Protein AF-A0A225WBT6-F1 (afdb_monomer_lite)

Sequence (76 aa):
MTTKRAEVLLGILTLARKGLLAHVKVVKLESEITEAWLLNDAKALAIIAQGVEPQHQTKIRSAVRAMEAWNTLREY

Organism: NCBI:txid4795

Foldseek 3Di:
DDDVVVVQLVVLCVVVPDVLVVLLPDDDDPVPDDPVSLVVQVVSLVSNLVSDDPVCNVQCPPPSGSNVSVVSVVVD

InterPro domains:
  IPR061502 Copia/RE1/RE2-like, N-terminal domain [PF14223] (14-75)

Structure (mmCIF, N/CA/C/O backbone):
data_AF-A0A225WBT6-F1
#
_entry.id   AF-A0A225WBT6-F1
#
loop_
_atom_site.group_PDB
_atom_site.id
_atom_site.type_symbol
_atom_site.label_atom_id
_atom_site.label_alt_id
_atom_site.label_comp_id
_atom_site.label_asym_id
_atom_site.label_entity_id
_atom_site.label_seq_id
_atom_site.pdbx_PDB_ins_code
_atom_site.Cartn_x
_atom_site.Cartn_y
_atom_site.Cartn_z
_atom_site.occupancy
_atom_site.B_iso_or_equiv
_atom_site.auth_seq_id
_atom_site.auth_comp_id
_atom_site.auth_asym_id
_atom_site.auth_atom_id
_atom_site.pdbx_PDB_model_num
ATOM 1 N N . MET A 1 1 ? -24.237 -5.978 13.031 1.00 42.41 1 MET A N 1
ATOM 2 C CA . MET A 1 1 ? -23.156 -5.334 13.809 1.00 42.41 1 MET A CA 1
ATOM 3 C C . MET A 1 1 ? -21.866 -5.963 13.291 1.00 42.41 1 MET A C 1
ATOM 5 O O . MET A 1 1 ? -21.718 -7.149 13.501 1.00 42.41 1 MET A O 1
ATOM 9 N N . THR A 1 2 ? -21.019 -5.369 12.447 1.00 41.69 2 THR A N 1
ATOM 10 C CA . THR A 1 2 ? -20.722 -3.974 12.057 1.00 41.69 2 THR A CA 1
ATOM 11 C C . THR A 1 2 ? -20.239 -3.940 10.590 1.00 41.69 2 THR A C 1
ATOM 13 O O . THR A 1 2 ? -19.059 -4.131 10.331 1.00 41.69 2 THR A O 1
ATOM 16 N N . THR A 1 3 ? -21.126 -3.700 9.616 1.00 45.53 3 THR A N 1
ATOM 17 C CA . THR A 1 3 ? -20.787 -3.856 8.176 1.00 45.53 3 THR A CA 1
ATOM 18 C C . THR A 1 3 ? -20.643 -2.543 7.400 1.00 45.53 3 THR A C 1
ATOM 20 O O . THR A 1 3 ? -20.188 -2.557 6.269 1.00 45.53 3 THR A O 1
ATOM 23 N N . LYS A 1 4 ? -20.961 -1.384 7.991 1.00 44.59 4 LYS A N 1
ATOM 24 C CA . LYS A 1 4 ? -20.909 -0.098 7.265 1.00 44.59 4 LYS A CA 1
ATOM 25 C C . LYS A 1 4 ? -19.524 0.564 7.220 1.00 44.59 4 LYS A C 1
ATOM 27 O O . LYS A 1 4 ? -19.306 1.438 6.396 1.00 44.59 4 LYS A O 1
ATOM 32 N N . ARG A 1 5 ? -18.584 0.180 8.092 1.00 44.09 5 ARG A N 1
ATOM 33 C CA . ARG A 1 5 ? -17.244 0.809 8.175 1.00 44.09 5 ARG A CA 1
ATOM 34 C C . ARG A 1 5 ? -16.204 0.129 7.284 1.00 44.09 5 ARG A C 1
ATOM 36 O O . ARG A 1 5 ? -15.439 0.812 6.609 1.00 44.09 5 ARG A O 1
ATOM 43 N N . ALA A 1 6 ? -16.282 -1.199 7.160 1.00 42.34 6 ALA A N 1
ATOM 44 C CA . ALA A 1 6 ? -15.554 -1.946 6.134 1.00 42.34 6 ALA A CA 1
ATOM 45 C C . ALA A 1 6 ? -15.930 -1.476 4.716 1.00 42.34 6 ALA A C 1
ATOM 47 O O . ALA A 1 6 ? -15.069 -1.425 3.848 1.00 42.34 6 ALA A O 1
ATOM 48 N N . GLU A 1 7 ? -17.181 -1.050 4.499 1.00 41.09 7 GLU A N 1
ATOM 49 C CA . GLU A 1 7 ? -17.659 -0.453 3.244 1.00 41.09 7 GLU A CA 1
ATOM 50 C C . GLU A 1 7 ? -17.100 0.949 2.966 1.00 41.09 7 GLU A C 1
ATOM 52 O O . GLU A 1 7 ? -16.969 1.304 1.801 1.00 41.09 7 GLU A O 1
ATOM 57 N N . VAL A 1 8 ? -16.726 1.736 3.982 1.00 47.38 8 VAL A N 1
ATOM 58 C CA . VAL A 1 8 ? -16.107 3.066 3.792 1.00 47.38 8 VAL A CA 1
ATOM 59 C C . VAL A 1 8 ? -14.619 2.927 3.459 1.00 47.38 8 VAL A C 1
ATOM 61 O O . VAL A 1 8 ? -14.145 3.567 2.518 1.00 47.38 8 VAL A O 1
ATOM 64 N N . LEU A 1 9 ? -13.914 2.009 4.136 1.00 48.84 9 LEU A N 1
ATOM 65 C CA . LEU A 1 9 ? -12.560 1.579 3.754 1.00 48.84 9 LEU A CA 1
ATOM 66 C C . LEU A 1 9 ? -12.554 0.930 2.362 1.00 48.84 9 LEU A C 1
ATOM 68 O O . LEU A 1 9 ? -11.659 1.186 1.556 1.00 48.84 9 LEU A O 1
ATOM 72 N N . LEU A 1 10 ? -13.590 0.146 2.028 1.00 49.53 10 LEU A N 1
ATOM 73 C CA . LEU A 1 10 ? -13.829 -0.289 0.657 1.00 49.53 10 LEU A CA 1
ATOM 74 C C . LEU A 1 10 ? -14.082 0.924 -0.243 1.00 49.53 10 LEU A C 1
ATOM 76 O O . LEU A 1 10 ? -13.457 0.988 -1.283 1.00 49.53 10 LEU A O 1
ATOM 80 N N . GLY A 1 11 ? -14.942 1.871 0.120 1.00 47.84 11 GLY A N 1
ATOM 81 C CA . GLY A 1 11 ? -15.440 2.954 -0.732 1.00 47.84 11 GLY A CA 1
ATOM 82 C C . GLY A 1 11 ? -14.358 3.904 -1.240 1.00 47.84 11 GLY A C 1
ATOM 83 O O . GLY A 1 11 ? -14.312 4.178 -2.440 1.00 47.84 11 GLY A O 1
ATOM 84 N N . ILE A 1 12 ? -13.436 4.329 -0.369 1.00 51.00 12 ILE A N 1
ATOM 85 C CA . ILE A 1 12 ? -12.288 5.170 -0.760 1.00 51.00 12 ILE A CA 1
ATOM 86 C C . ILE A 1 12 ? -11.344 4.382 -1.677 1.00 51.00 12 ILE A C 1
ATOM 88 O O . ILE A 1 12 ? -10.893 4.886 -2.707 1.00 51.00 12 ILE A O 1
ATOM 92 N N . LEU A 1 13 ? -11.124 3.098 -1.376 1.00 52.69 13 LEU A N 1
ATOM 93 C CA . LEU A 1 13 ? -10.334 2.226 -2.235 1.00 52.69 13 LEU A CA 1
ATOM 94 C C . LEU A 1 13 ? -11.057 1.909 -3.561 1.00 52.69 13 LEU A C 1
ATOM 96 O O . LEU A 1 13 ? -10.382 1.739 -4.566 1.00 52.69 13 LEU A O 1
ATOM 100 N N . THR A 1 14 ? -12.401 1.869 -3.610 1.00 49.12 14 THR A N 1
ATOM 101 C CA . THR A 1 14 ? -13.216 1.547 -4.807 1.00 49.12 14 THR A CA 1
ATOM 102 C C . THR A 1 14 ? -13.036 2.557 -5.924 1.00 49.12 14 THR A C 1
ATOM 104 O O . THR A 1 14 ? -13.032 2.166 -7.090 1.00 49.12 14 THR A O 1
ATOM 107 N N . LEU A 1 15 ? -12.815 3.824 -5.588 1.00 46.72 15 LEU A N 1
ATOM 108 C CA . LEU A 1 15 ? -12.616 4.873 -6.584 1.00 46.72 15 LEU A CA 1
ATOM 109 C C . LEU A 1 15 ? -11.174 4.918 -7.118 1.00 46.72 15 LEU A C 1
ATOM 111 O O . LEU A 1 15 ? -10.976 5.180 -8.300 1.00 46.72 15 LEU A O 1
ATOM 115 N N . ALA A 1 16 ? -10.170 4.544 -6.317 1.00 55.03 16 ALA A N 1
ATOM 116 C CA . ALA A 1 16 ? -8.766 4.464 -6.751 1.00 55.03 16 ALA A CA 1
ATOM 117 C C . ALA A 1 16 ? -8.371 3.098 -7.384 1.00 55.03 16 ALA A C 1
ATOM 119 O O . ALA A 1 16 ? -7.207 2.866 -7.727 1.00 55.03 16 ALA A O 1
ATOM 120 N N . ARG A 1 17 ? -9.320 2.152 -7.513 1.00 57.50 17 ARG A N 1
ATOM 121 C CA . ARG A 1 17 ? -9.051 0.709 -7.332 1.00 57.50 17 ARG A CA 1
ATOM 122 C C . ARG A 1 17 ? -8.318 -0.038 -8.440 1.00 57.50 17 ARG A C 1
ATOM 124 O O . ARG A 1 17 ? -7.619 -0.981 -8.098 1.00 57.50 17 ARG A O 1
ATOM 131 N N . LYS A 1 18 ? -8.442 0.269 -9.737 1.00 60.12 18 LYS A N 1
ATOM 132 C CA . LYS A 1 18 ? -7.851 -0.647 -10.746 1.00 60.12 18 LYS A CA 1
ATOM 133 C C . LYS A 1 18 ? -6.319 -0.620 -10.744 1.00 60.12 18 LYS A C 1
ATOM 135 O O . LYS A 1 18 ? -5.705 -1.677 -10.637 1.00 60.12 18 LYS A O 1
ATOM 140 N N . GLY A 1 19 ? -5.712 0.565 -10.803 1.00 66.94 19 GLY A N 1
ATOM 141 C CA . GLY A 1 19 ? -4.251 0.705 -10.809 1.00 66.94 19 GLY A CA 1
ATOM 142 C C . GLY A 1 19 ? -3.618 0.375 -9.456 1.00 66.94 19 GLY A C 1
ATOM 143 O O . GLY A 1 19 ? -2.643 -0.369 -9.398 1.00 66.94 19 GLY A O 1
ATOM 144 N N . LEU A 1 20 ? -4.214 0.860 -8.361 1.00 73.56 20 LEU A N 1
ATOM 145 C CA . LEU A 1 20 ? -3.682 0.645 -7.015 1.00 73.56 20 LEU A CA 1
ATOM 146 C C . LEU A 1 20 ? -3.790 -0.820 -6.580 1.00 73.56 20 LEU A C 1
ATOM 148 O O . LEU A 1 20 ? -2.826 -1.372 -6.065 1.00 73.56 20 LEU A O 1
ATOM 152 N N . LEU A 1 21 ? -4.929 -1.479 -6.821 1.00 71.06 21 LEU A N 1
ATOM 153 C CA . LEU A 1 21 ? -5.088 -2.892 -6.468 1.00 71.06 21 LEU A CA 1
ATOM 154 C C . LEU A 1 21 ? -4.194 -3.791 -7.325 1.00 71.06 21 LEU A C 1
ATOM 156 O O . LEU A 1 21 ? -3.705 -4.795 -6.818 1.00 71.06 21 LEU A O 1
ATOM 160 N N . ALA A 1 22 ? -3.979 -3.441 -8.598 1.00 74.00 22 ALA A N 1
ATOM 161 C CA . ALA A 1 22 ? -3.006 -4.132 -9.435 1.00 74.00 22 ALA A CA 1
ATOM 162 C C . ALA A 1 22 ? -1.596 -3.983 -8.849 1.00 74.00 22 ALA A C 1
ATOM 164 O O . ALA A 1 22 ? -0.934 -4.988 -8.632 1.00 74.00 22 ALA A O 1
ATOM 165 N N . HIS A 1 23 ? -1.177 -2.763 -8.497 1.00 80.44 23 HIS A N 1
ATOM 166 C CA . HIS A 1 23 ? 0.141 -2.506 -7.905 1.00 80.44 23 HIS A CA 1
ATOM 167 C C . HIS A 1 23 ? 0.345 -3.232 -6.567 1.00 80.44 23 HIS A C 1
ATOM 169 O O . HIS A 1 23 ? 1.346 -3.912 -6.385 1.00 80.44 23 HIS A O 1
ATOM 175 N N . VAL A 1 24 ? -0.636 -3.161 -5.663 1.00 74.81 24 VAL A N 1
ATOM 176 C CA . VAL A 1 24 ? -0.587 -3.786 -4.328 1.00 74.81 24 VAL A CA 1
ATOM 177 C C . VAL A 1 24 ? -0.584 -5.316 -4.392 1.00 74.81 24 VAL A C 1
ATOM 179 O O . VAL A 1 24 ? -0.054 -5.954 -3.491 1.00 74.81 24 VAL A O 1
ATOM 182 N N . LYS A 1 25 ? -1.173 -5.927 -5.430 1.00 70.44 25 LYS A N 1
ATOM 183 C CA . LYS A 1 25 ? -1.194 -7.391 -5.610 1.00 70.44 25 LYS A CA 1
ATOM 184 C C . LYS A 1 25 ? 0.023 -7.941 -6.349 1.00 70.44 25 LYS A C 1
ATOM 186 O O . LYS A 1 25 ? 0.204 -9.157 -6.372 1.00 70.44 25 LYS A O 1
ATOM 191 N N . VAL A 1 26 ? 0.826 -7.088 -6.977 1.00 74.81 26 VAL A N 1
ATOM 192 C CA . VAL A 1 26 ? 2.013 -7.526 -7.711 1.00 74.81 26 VAL A CA 1
ATOM 193 C C . VAL A 1 26 ? 3.095 -7.919 -6.707 1.00 74.81 26 VAL A C 1
ATOM 195 O O . VAL A 1 26 ? 3.710 -7.071 -6.066 1.00 74.81 26 VAL A O 1
ATOM 198 N N . VAL A 1 27 ? 3.335 -9.226 -6.588 1.00 64.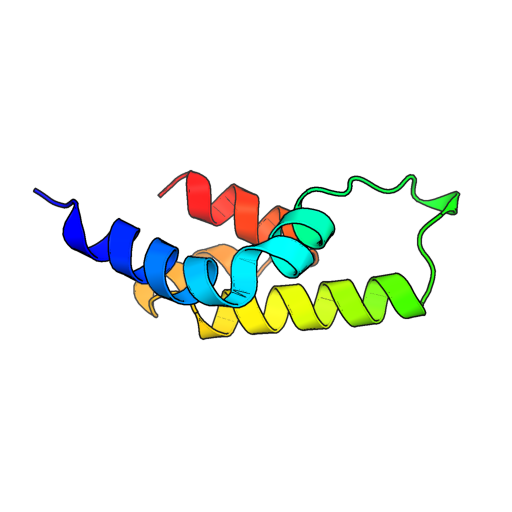69 27 VAL A N 1
ATOM 199 C CA . VAL A 1 27 ? 4.534 -9.771 -5.942 1.00 64.69 27 VAL A CA 1
ATOM 200 C C . VAL A 1 27 ? 5.643 -9.748 -6.991 1.00 64.69 27 VAL A C 1
ATOM 202 O O . VAL A 1 27 ? 5.619 -10.528 -7.941 1.00 64.69 27 VAL A O 1
ATOM 205 N N . LYS A 1 28 ? 6.579 -8.807 -6.863 1.00 66.19 28 LYS A N 1
ATOM 206 C CA . LYS A 1 28 ? 7.779 -8.734 -7.704 1.00 66.19 28 LYS A CA 1
ATOM 207 C C . LYS A 1 28 ? 8.894 -9.579 -7.091 1.00 66.19 28 LYS A C 1
ATOM 209 O O . LYS A 1 28 ? 9.094 -9.531 -5.881 1.00 66.19 28 LYS A O 1
ATOM 214 N N . LEU A 1 29 ? 9.634 -10.313 -7.926 1.00 68.69 29 LEU A N 1
ATOM 215 C CA . LEU A 1 29 ? 10.937 -10.864 -7.541 1.00 68.69 29 LEU A CA 1
ATOM 216 C C . LEU A 1 29 ? 11.859 -9.710 -7.131 1.00 68.69 29 LEU A C 1
ATOM 218 O O . LEU A 1 29 ? 11.834 -8.658 -7.769 1.00 68.69 29 LEU A O 1
ATOM 222 N N . GLU A 1 30 ? 12.680 -9.898 -6.096 1.00 63.72 30 GLU A N 1
ATOM 223 C CA . GLU A 1 30 ? 13.570 -8.841 -5.585 1.00 63.72 30 GLU A CA 1
ATOM 224 C C . GLU A 1 30 ? 14.494 -8.276 -6.676 1.00 63.72 30 GLU A C 1
ATOM 226 O O . GLU A 1 30 ? 14.740 -7.074 -6.718 1.00 63.72 30 GLU A O 1
ATOM 231 N N . SER A 1 31 ? 14.911 -9.116 -7.628 1.00 69.56 31 SER A N 1
ATOM 232 C CA . SER A 1 31 ? 15.716 -8.733 -8.794 1.00 69.56 31 SER A CA 1
ATOM 233 C C . SER A 1 31 ? 14.994 -7.836 -9.810 1.00 69.56 31 SER A C 1
ATOM 235 O O . SER A 1 31 ? 15.636 -7.280 -10.696 1.00 69.56 31 SER A O 1
ATOM 237 N N . GLU A 1 32 ? 13.670 -7.697 -9.719 1.00 74.06 32 GLU A N 1
ATOM 238 C CA . GLU A 1 32 ? 12.841 -6.871 -10.610 1.00 74.06 32 GLU A CA 1
ATOM 239 C C . GLU A 1 32 ? 12.310 -5.595 -9.940 1.00 74.06 32 GLU A C 1
ATOM 241 O O . GLU A 1 32 ? 11.538 -4.836 -10.546 1.00 74.06 32 GLU A O 1
ATOM 246 N N . ILE A 1 33 ? 12.681 -5.367 -8.679 1.00 81.56 33 ILE A N 1
ATOM 247 C CA . ILE A 1 33 ? 12.321 -4.168 -7.931 1.00 81.56 33 ILE A CA 1
ATOM 248 C C . ILE A 1 33 ? 13.183 -3.013 -8.440 1.00 81.56 33 ILE A C 1
ATOM 250 O O . ILE A 1 33 ? 14.371 -2.915 -8.150 1.00 81.56 33 ILE A O 1
ATOM 254 N N . THR A 1 34 ? 12.568 -2.116 -9.205 1.00 88.75 34 THR A N 1
ATOM 255 C CA . THR A 1 34 ? 13.208 -0.874 -9.651 1.00 88.75 34 THR A CA 1
ATOM 256 C C . THR A 1 34 ? 12.926 0.260 -8.668 1.00 88.75 34 THR A C 1
ATOM 258 O O . THR A 1 34 ? 11.903 0.258 -7.981 1.00 88.75 34 THR A O 1
ATOM 261 N N . GLU A 1 35 ? 13.778 1.287 -8.638 1.00 88.00 35 GLU A N 1
ATOM 262 C CA . GLU A 1 35 ? 13.535 2.498 -7.833 1.00 88.00 35 GLU A CA 1
ATOM 263 C C . GLU A 1 35 ? 12.192 3.164 -8.169 1.00 88.00 35 GLU A C 1
ATOM 265 O O . GLU A 1 35 ? 11.456 3.592 -7.281 1.00 88.00 35 GLU A O 1
ATOM 270 N N . ALA A 1 36 ? 11.819 3.184 -9.453 1.00 86.19 36 ALA A N 1
ATOM 271 C CA . ALA A 1 36 ? 10.523 3.692 -9.897 1.00 86.19 36 ALA A CA 1
ATOM 272 C C . ALA A 1 36 ? 9.352 2.887 -9.308 1.00 86.19 36 ALA A C 1
ATOM 274 O O . ALA A 1 36 ? 8.320 3.454 -8.941 1.00 86.19 36 ALA A O 1
ATOM 275 N N . TRP A 1 37 ? 9.508 1.567 -9.188 1.00 86.75 37 TRP A N 1
ATOM 276 C CA . TRP A 1 37 ? 8.515 0.722 -8.537 1.00 86.75 37 TRP A CA 1
ATOM 277 C C . TRP A 1 37 ? 8.458 0.977 -7.026 1.00 86.75 37 TRP A C 1
ATOM 279 O O . TRP A 1 37 ? 7.357 1.119 -6.498 1.00 86.75 37 TRP A O 1
ATOM 289 N N . LEU A 1 38 ? 9.607 1.130 -6.350 1.00 87.75 38 LEU A N 1
ATOM 290 C CA . LEU A 1 38 ? 9.676 1.492 -4.924 1.00 87.75 38 LEU A CA 1
ATOM 291 C C . LEU A 1 38 ? 8.961 2.816 -4.636 1.00 87.75 38 LEU A C 1
ATOM 293 O O . LEU A 1 38 ? 8.197 2.913 -3.679 1.00 87.75 38 LEU A O 1
ATOM 297 N N . LEU A 1 39 ? 9.164 3.823 -5.488 1.00 89.56 39 LEU A N 1
ATOM 298 C CA . LEU A 1 39 ? 8.491 5.114 -5.370 1.00 89.56 39 LEU A CA 1
ATOM 299 C C . LEU A 1 39 ? 6.966 4.960 -5.466 1.00 89.56 39 LEU A C 1
ATOM 301 O O . LEU A 1 39 ? 6.219 5.578 -4.708 1.00 89.56 39 LEU A O 1
ATOM 305 N N . ASN A 1 40 ? 6.493 4.136 -6.402 1.00 86.94 40 ASN A N 1
ATOM 306 C CA . ASN A 1 40 ? 5.066 3.876 -6.577 1.00 86.94 40 ASN A CA 1
ATOM 307 C C . ASN A 1 40 ? 4.481 3.044 -5.427 1.00 86.94 40 ASN A C 1
ATOM 309 O O . ASN A 1 40 ? 3.351 3.295 -5.016 1.00 86.94 40 ASN A O 1
ATOM 313 N N . ASP A 1 41 ? 5.254 2.116 -4.866 1.00 87.31 41 ASP A N 1
ATOM 314 C CA . ASP A 1 41 ?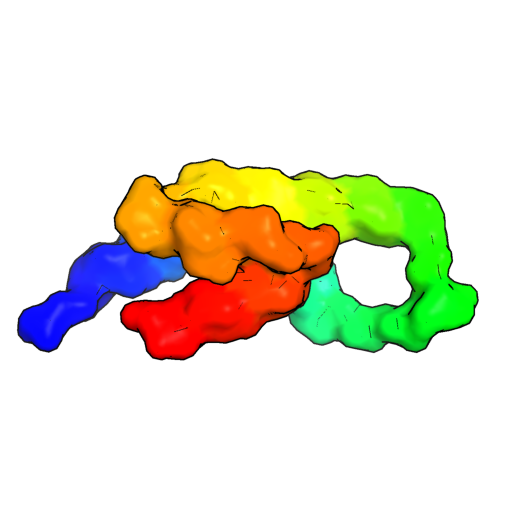 4.882 1.341 -3.681 1.00 87.31 41 ASP A CA 1
ATOM 315 C C . ASP A 1 41 ? 4.786 2.224 -2.426 1.00 87.31 41 ASP A C 1
ATOM 317 O O . ASP A 1 41 ? 3.786 2.171 -1.713 1.00 87.31 41 ASP A O 1
ATOM 321 N N . ALA A 1 42 ? 5.731 3.144 -2.216 1.00 90.44 42 ALA A N 1
ATOM 322 C CA . ALA A 1 42 ? 5.661 4.124 -1.129 1.00 90.44 42 ALA A CA 1
ATOM 323 C C . ALA A 1 42 ? 4.450 5.066 -1.269 1.00 90.44 42 ALA A C 1
ATOM 325 O O . ALA A 1 42 ? 3.762 5.359 -0.288 1.00 90.44 42 ALA A O 1
ATOM 326 N N . LYS A 1 43 ? 4.133 5.505 -2.496 1.00 88.75 43 LYS A N 1
ATOM 327 C CA . LYS A 1 43 ? 2.908 6.276 -2.778 1.00 88.75 43 LYS A CA 1
ATOM 328 C C . LYS A 1 43 ? 1.651 5.465 -2.471 1.00 88.75 43 LYS A C 1
ATOM 330 O O . LYS A 1 43 ? 0.726 5.991 -1.857 1.00 88.75 43 LYS A O 1
ATOM 335 N N . ALA A 1 44 ? 1.618 4.195 -2.870 1.00 87.19 44 ALA A N 1
ATOM 336 C CA . ALA A 1 44 ? 0.512 3.293 -2.572 1.00 87.19 44 ALA A CA 1
ATOM 337 C C . ALA A 1 44 ? 0.324 3.110 -1.057 1.00 87.19 44 ALA A C 1
ATOM 339 O O . ALA A 1 44 ? -0.802 3.203 -0.570 1.00 87.19 44 ALA A O 1
ATOM 340 N N . LEU A 1 45 ? 1.413 2.939 -0.305 1.00 88.62 45 LEU A N 1
ATOM 341 C CA . LEU A 1 45 ? 1.387 2.853 1.154 1.00 88.62 45 LEU A CA 1
ATOM 342 C C . LEU A 1 45 ? 0.852 4.142 1.796 1.00 88.62 45 LEU A C 1
ATOM 344 O O . LEU A 1 45 ? 0.010 4.073 2.688 1.00 88.62 45 LEU A O 1
ATOM 348 N N . ALA A 1 46 ? 1.273 5.314 1.314 1.00 88.56 46 ALA A N 1
ATOM 349 C CA . ALA A 1 46 ? 0.772 6.597 1.806 1.00 88.56 46 ALA A CA 1
ATOM 350 C C . ALA A 1 46 ? -0.737 6.767 1.555 1.00 88.56 46 ALA A C 1
ATOM 352 O O . ALA A 1 46 ? -1.459 7.219 2.443 1.00 88.56 46 ALA A O 1
ATOM 353 N N . ILE A 1 47 ? -1.227 6.358 0.380 1.00 86.38 47 ILE A N 1
ATOM 354 C CA . ILE A 1 47 ? -2.662 6.369 0.052 1.00 86.38 47 ILE A CA 1
ATOM 355 C C . ILE A 1 47 ? -3.437 5.431 0.987 1.00 86.38 47 ILE A C 1
ATOM 357 O O . ILE A 1 47 ? -4.494 5.809 1.491 1.00 86.38 47 ILE A O 1
ATOM 361 N N . ILE A 1 48 ? -2.906 4.234 1.261 1.00 84.62 48 ILE A N 1
ATOM 362 C CA . ILE A 1 48 ? -3.499 3.303 2.232 1.00 84.62 48 ILE A CA 1
ATOM 363 C C . ILE A 1 48 ? -3.543 3.952 3.619 1.00 84.62 48 ILE A C 1
ATOM 365 O O . ILE A 1 48 ? -4.606 4.001 4.227 1.00 84.62 48 ILE A O 1
ATOM 369 N N . ALA A 1 49 ? -2.434 4.510 4.106 1.00 86.19 49 ALA A N 1
ATOM 370 C CA . ALA A 1 49 ? -2.369 5.121 5.433 1.00 86.19 49 ALA A CA 1
ATOM 371 C C . ALA A 1 49 ? -3.338 6.302 5.605 1.00 86.19 49 ALA A C 1
ATOM 373 O O . ALA A 1 49 ? -3.948 6.448 6.663 1.00 86.19 49 ALA A O 1
ATOM 374 N N . GLN A 1 50 ? -3.522 7.109 4.557 1.00 84.69 50 GLN A N 1
ATOM 375 C CA . GLN A 1 50 ? -4.490 8.209 4.541 1.00 84.69 50 GLN A CA 1
ATOM 376 C C . GLN A 1 50 ? -5.942 7.719 4.518 1.00 84.69 50 GLN A C 1
ATOM 378 O O . GLN A 1 50 ? -6.804 8.330 5.144 1.00 84.69 50 GLN A O 1
ATOM 383 N N . GLY A 1 51 ? -6.220 6.632 3.795 1.00 82.12 51 GLY A N 1
ATOM 384 C CA . GLY A 1 51 ? -7.567 6.073 3.661 1.00 82.12 51 GLY A CA 1
ATOM 385 C C . GLY A 1 51 ? -8.030 5.239 4.857 1.00 82.12 51 GLY A C 1
ATOM 386 O O . GLY A 1 51 ? -9.200 4.871 4.916 1.00 82.12 51 GLY A O 1
ATOM 387 N N . VAL A 1 52 ? -7.134 4.920 5.793 1.00 82.12 52 VAL A N 1
ATOM 388 C CA . VAL A 1 52 ? -7.405 4.052 6.943 1.00 82.12 52 VAL A CA 1
ATOM 389 C C . VAL A 1 52 ? -7.944 4.844 8.133 1.00 82.12 52 VAL A C 1
ATOM 391 O O . VAL A 1 52 ? -7.402 5.886 8.507 1.00 82.12 52 VAL A O 1
ATOM 394 N N . GLU A 1 53 ? -8.992 4.312 8.773 1.00 81.56 53 GLU A N 1
ATOM 395 C CA . GLU A 1 53 ? -9.556 4.882 10.000 1.00 81.56 53 GLU A CA 1
ATOM 396 C C . GLU A 1 53 ? -8.477 5.003 11.100 1.00 81.56 53 GLU A C 1
ATOM 398 O O . GLU A 1 53 ? -7.692 4.067 11.280 1.00 81.56 53 GLU A O 1
ATOM 403 N N . PRO A 1 54 ? -8.457 6.090 11.901 1.00 82.62 54 PRO A N 1
ATOM 404 C CA . PRO A 1 54 ? -7.398 6.345 12.887 1.00 82.62 54 PRO A CA 1
ATOM 405 C C . PRO A 1 54 ? -7.106 5.176 13.840 1.00 82.62 54 PRO A C 1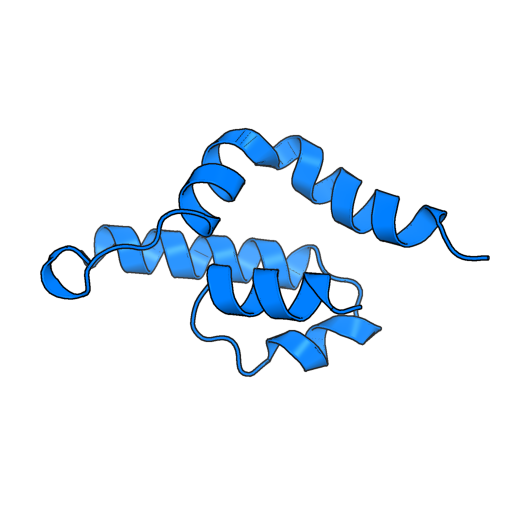
ATOM 407 O O . PRO A 1 54 ? -5.954 4.914 14.178 1.00 82.62 54 PRO A O 1
ATOM 410 N N . GLN A 1 55 ? -8.139 4.422 14.226 1.00 82.69 55 GLN A N 1
ATOM 411 C CA . GLN A 1 55 ? -8.027 3.246 15.097 1.00 82.69 55 GLN A CA 1
ATOM 412 C C . GLN A 1 55 ? -7.199 2.091 14.500 1.00 82.69 55 GLN A C 1
ATOM 414 O O . GLN A 1 55 ? -6.650 1.284 15.248 1.00 82.69 55 GLN A O 1
ATOM 419 N N . HIS A 1 56 ? -7.073 2.019 13.173 1.00 82.12 56 HIS A N 1
ATOM 420 C CA . HIS A 1 56 ? -6.322 0.980 12.465 1.00 82.12 56 HIS A CA 1
ATOM 421 C C . HIS A 1 56 ? -4.975 1.487 11.915 1.00 82.12 56 HIS A C 1
ATOM 423 O O . HIS A 1 56 ? -4.146 0.678 11.507 1.00 82.12 56 HIS A O 1
ATOM 429 N N . GLN A 1 57 ? -4.693 2.797 11.953 1.00 83.44 57 GLN A N 1
ATOM 430 C CA . GLN A 1 57 ? -3.412 3.348 11.477 1.00 83.44 57 GLN A CA 1
ATOM 431 C C . GLN A 1 57 ? -2.208 2.803 12.256 1.00 83.44 57 GLN A C 1
ATOM 433 O O . GLN A 1 57 ? -1.139 2.574 11.693 1.00 83.44 57 GLN A O 1
ATOM 438 N N . THR A 1 58 ? -2.374 2.534 13.553 1.00 89.19 58 THR A N 1
ATOM 439 C CA . THR A 1 58 ? -1.319 1.934 14.384 1.00 89.19 58 THR A CA 1
ATOM 440 C C . THR A 1 58 ? -0.959 0.514 13.948 1.00 89.19 58 THR A C 1
ATOM 442 O O . THR A 1 58 ? 0.184 0.106 14.141 1.00 89.19 58 THR A O 1
ATOM 445 N N . LYS A 1 59 ? -1.894 -0.216 13.323 1.00 87.44 59 LYS A N 1
ATOM 446 C CA . LYS A 1 59 ? -1.703 -1.598 12.855 1.00 87.44 59 LYS A CA 1
ATOM 447 C C . LYS A 1 59 ? -0.776 -1.685 11.648 1.00 87.44 59 LYS A C 1
ATOM 449 O O . LYS A 1 59 ? -0.062 -2.667 11.506 1.00 87.44 59 LYS A O 1
ATOM 454 N N . ILE A 1 60 ? -0.756 -0.649 10.813 1.00 88.69 60 ILE A N 1
ATOM 455 C CA . ILE A 1 60 ? 0.084 -0.586 9.608 1.00 88.69 60 ILE A CA 1
ATOM 456 C C . ILE A 1 60 ? 1.348 0.255 9.801 1.00 88.69 60 ILE A C 1
ATOM 458 O O . ILE A 1 60 ? 2.090 0.463 8.849 1.00 88.69 60 ILE A O 1
ATOM 462 N N . ARG A 1 61 ? 1.623 0.738 11.021 1.00 89.69 61 ARG A N 1
ATOM 463 C CA . ARG A 1 61 ? 2.785 1.600 11.302 1.00 89.69 61 ARG A CA 1
ATOM 464 C C . ARG A 1 61 ? 4.117 0.932 10.949 1.00 89.69 61 ARG A C 1
ATOM 466 O O . ARG A 1 61 ? 5.050 1.623 10.563 1.00 89.69 61 ARG A O 1
ATOM 473 N N . SER A 1 62 ? 4.209 -0.385 11.119 1.00 89.38 62 SER A N 1
ATOM 474 C CA . SER A 1 62 ? 5.410 -1.166 10.810 1.00 89.38 62 SER A CA 1
ATOM 475 C C . SER A 1 62 ? 5.463 -1.666 9.366 1.00 89.38 62 SER A C 1
ATOM 477 O O . SER A 1 62 ? 6.434 -2.325 9.011 1.00 89.38 62 SER A O 1
ATOM 479 N N . ALA A 1 63 ? 4.434 -1.410 8.551 1.00 90.62 63 ALA A N 1
ATOM 480 C CA . ALA A 1 63 ? 4.427 -1.848 7.164 1.00 90.62 63 ALA A CA 1
ATOM 481 C C . ALA A 1 63 ? 5.424 -1.016 6.354 1.00 90.62 63 ALA A C 1
ATOM 483 O O . ALA A 1 63 ? 5.366 0.214 6.352 1.00 90.62 63 ALA A O 1
ATOM 484 N N . VAL A 1 64 ? 6.320 -1.700 5.650 1.00 90.38 64 VAL A N 1
ATOM 485 C CA . VAL A 1 64 ? 7.290 -1.080 4.739 1.00 90.38 64 VAL A CA 1
ATOM 486 C C . VAL A 1 64 ? 6.741 -1.086 3.313 1.00 90.38 64 VAL A C 1
ATOM 488 O O . VAL A 1 64 ? 7.037 -0.191 2.522 1.00 90.38 64 VAL A O 1
ATOM 491 N N . ARG A 1 65 ? 5.901 -2.077 2.994 1.00 89.50 65 ARG A N 1
ATOM 492 C CA . ARG A 1 65 ? 5.282 -2.272 1.679 1.00 89.50 65 ARG A CA 1
ATOM 493 C C . ARG A 1 65 ? 3.788 -1.993 1.700 1.00 89.50 65 ARG A C 1
ATOM 495 O O . ARG A 1 65 ? 3.097 -2.305 2.672 1.00 89.50 65 ARG A O 1
ATOM 502 N N . ALA A 1 66 ? 3.249 -1.519 0.577 1.00 87.50 66 ALA A N 1
ATOM 503 C CA . ALA A 1 66 ? 1.805 -1.336 0.436 1.00 87.50 66 ALA A CA 1
ATOM 504 C C . ALA A 1 66 ? 1.042 -2.668 0.577 1.00 87.50 66 ALA A C 1
ATOM 506 O O . ALA A 1 66 ? -0.043 -2.703 1.156 1.00 87.50 66 ALA A O 1
ATOM 507 N N . MET A 1 67 ? 1.629 -3.773 0.102 1.00 86.94 67 MET A N 1
ATOM 508 C CA . MET A 1 67 ? 1.066 -5.121 0.246 1.00 86.94 67 MET A CA 1
ATOM 509 C C . MET A 1 67 ? 1.011 -5.592 1.704 1.00 86.94 67 MET A C 1
ATOM 511 O O . MET A 1 67 ? 0.022 -6.200 2.104 1.00 86.94 67 MET A O 1
ATOM 515 N N . GLU A 1 68 ? 2.031 -5.294 2.508 1.00 88.12 68 GLU A N 1
ATOM 516 C CA . GLU A 1 68 ? 2.048 -5.641 3.935 1.00 88.12 68 GLU A CA 1
ATOM 517 C C . GLU A 1 68 ? 0.939 -4.903 4.681 1.00 88.12 68 GLU A C 1
ATOM 519 O O . GLU A 1 68 ? 0.131 -5.532 5.359 1.00 88.12 68 GLU A O 1
ATOM 524 N N . ALA A 1 69 ? 0.835 -3.583 4.483 1.00 87.62 69 ALA A N 1
ATOM 525 C CA . ALA A 1 69 ? -0.240 -2.784 5.066 1.00 87.62 69 ALA A CA 1
ATOM 526 C C . ALA A 1 69 ? -1.617 -3.314 4.646 1.00 87.62 69 ALA A C 1
ATOM 528 O O . ALA A 1 69 ? -2.516 -3.453 5.473 1.00 87.62 69 ALA A O 1
ATOM 529 N N . TRP A 1 70 ? -1.767 -3.650 3.363 1.00 86.00 70 TRP A N 1
ATOM 530 C CA . TRP A 1 70 ? -2.998 -4.209 2.820 1.00 86.00 70 TRP A CA 1
ATOM 531 C C . TRP A 1 70 ? -3.372 -5.554 3.451 1.00 86.00 70 TRP A C 1
ATOM 533 O O . TRP A 1 70 ? -4.530 -5.751 3.810 1.00 86.00 70 TRP A O 1
ATOM 543 N N . ASN A 1 71 ? -2.415 -6.468 3.610 1.00 84.50 71 AS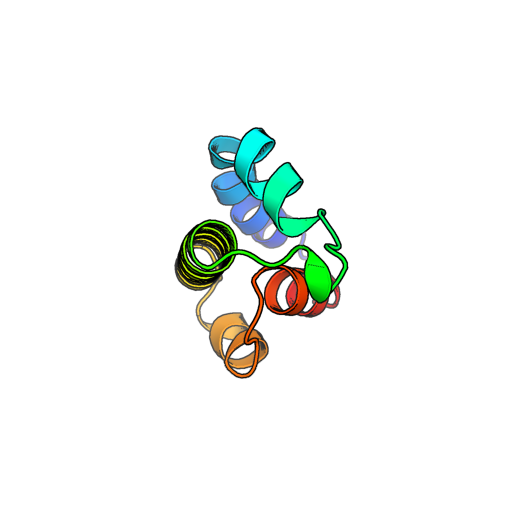N A N 1
ATOM 544 C CA . ASN A 1 71 ? -2.660 -7.770 4.226 1.00 84.50 71 ASN A CA 1
ATOM 545 C C . ASN A 1 71 ? -3.031 -7.627 5.704 1.00 84.50 71 ASN A C 1
ATOM 547 O O . ASN A 1 71 ? -4.041 -8.193 6.112 1.00 84.50 71 ASN A O 1
ATOM 551 N N . THR A 1 72 ? -2.312 -6.796 6.464 1.00 86.06 72 THR A N 1
ATOM 552 C CA . THR A 1 72 ? -2.629 -6.533 7.875 1.00 86.06 72 THR A CA 1
ATOM 553 C C . THR A 1 72 ? -4.039 -5.973 8.045 1.00 86.06 72 THR A C 1
ATOM 555 O O . THR A 1 72 ? -4.764 -6.393 8.937 1.00 86.06 72 THR A O 1
ATOM 558 N N . LEU A 1 73 ? -4.467 -5.046 7.184 1.00 82.81 73 LEU A N 1
ATOM 559 C CA . LEU A 1 73 ? -5.812 -4.464 7.259 1.00 82.81 73 LEU A CA 1
ATOM 560 C C . LEU A 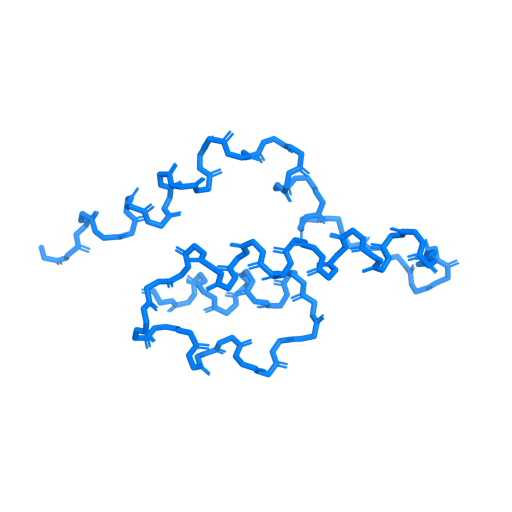1 73 ? -6.927 -5.451 6.904 1.00 82.81 73 LEU A C 1
ATOM 562 O O . LEU A 1 73 ? -8.064 -5.208 7.282 1.00 82.81 73 LEU A O 1
ATOM 566 N N . ARG A 1 74 ? -6.639 -6.537 6.177 1.00 80.38 74 ARG A N 1
ATOM 567 C CA . ARG A 1 74 ? -7.641 -7.567 5.852 1.00 80.38 74 ARG A CA 1
ATOM 568 C C . ARG A 1 74 ? -7.959 -8.496 7.019 1.00 80.38 74 ARG A C 1
ATOM 570 O O . ARG A 1 74 ? -8.939 -9.232 6.932 1.00 80.38 74 ARG A O 1
ATOM 577 N N . GLU A 1 75 ? -7.129 -8.502 8.055 1.00 79.25 75 GLU A N 1
ATOM 578 C CA . GLU A 1 75 ? -7.323 -9.325 9.252 1.00 79.25 75 GLU A CA 1
ATOM 579 C C . GLU A 1 75 ? -8.261 -8.674 10.286 1.00 79.25 75 GLU A C 1
ATOM 581 O O . GLU A 1 75 ? -8.611 -9.320 11.274 1.00 79.25 75 GLU A O 1
ATOM 586 N N . TYR A 1 76 ? -8.685 -7.424 10.059 1.00 70.88 76 TYR A N 1
ATOM 587 C CA . TYR A 1 76 ? -9.540 -6.621 10.944 1.00 70.88 76 TYR A CA 1
ATOM 588 C C . TYR A 1 76 ? -10.806 -6.144 10.221 1.00 70.88 76 TYR A C 1
ATOM 590 O O . TYR A 1 76 ? -11.835 -5.972 10.914 1.00 70.88 76 TYR A O 1
#

pLDDT: mean 74.22, std 16.12, range [41.09, 90.62]

Radius of gyration: 12.81 Å; chains: 1; bounding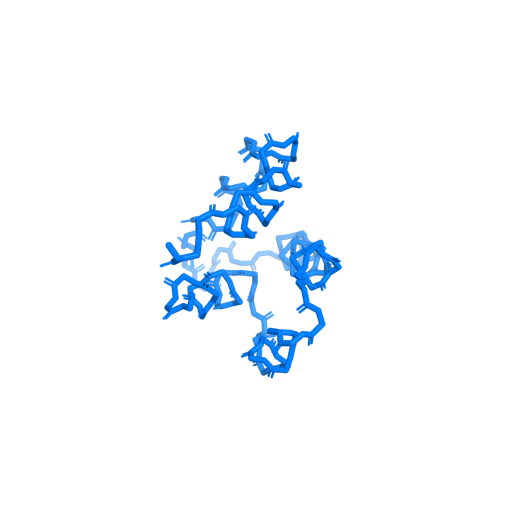 box: 39×19×26 Å

Secondary structure (DSSP, 8-state):
---TTHHHHHHHHHHSHHHHHHHHH----GGG--HHHHHHHHHHHHHHHHHS-HHHHGGGTT--SHHHHHHHHTT-